Protein AF-A0A7V7AA38-F1 (afdb_monomer_lite)

Foldseek 3Di:
DDDDPDDDPPPPVQADPPDPHGDWPVRDPDPVVLVVVLCVQLVVLVVVCVVPPQDDDPDPVSVVVSVCSSCVRTHD

Secondary structure (DSSP, 8-state):
--S------S-TTTB-TTSSPBP-TT----HHHHHHHHHHHHHHHHHHHHHSPPPS-SSHHHHHHHHHHHHTTT--

pLDDT: mean 86.49, std 14.06, range [46.0, 97.06]

Structure (mmCIF, N/CA/C/O backbone):
data_AF-A0A7V7AA38-F1
#
_entry.id   AF-A0A7V7AA38-F1
#
loop_
_atom_site.group_PDB
_atom_site.id
_atom_site.type_symbol
_atom_site.label_atom_id
_atom_site.label_alt_id
_atom_site.label_comp_id
_atom_site.label_asym_id
_atom_site.label_entity_id
_atom_site.label_seq_id
_atom_site.pdbx_PDB_ins_code
_atom_site.Cartn_x
_atom_site.Cartn_y
_atom_site.Cartn_z
_atom_site.occupancy
_atom_site.B_iso_or_equiv
_atom_site.auth_seq_id
_atom_site.auth_comp_id
_atom_site.auth_asym_id
_atom_site.auth_atom_id
_atom_site.pdbx_PDB_model_num
ATOM 1 N N . MET A 1 1 ? 17.632 -14.321 -2.201 1.00 46.00 1 MET A N 1
ATOM 2 C CA . MET A 1 1 ? 16.824 -13.423 -1.354 1.00 46.00 1 MET A CA 1
ATOM 3 C C . MET A 1 1 ? 15.417 -13.496 -1.938 1.00 46.00 1 MET A C 1
ATOM 5 O O . MET A 1 1 ? 14.942 -12.527 -2.477 1.00 46.00 1 MET A O 1
ATOM 9 N N . ASP A 1 2 ? 14.791 -14.682 -1.940 1.00 51.88 2 ASP A N 1
ATOM 10 C CA . ASP A 1 2 ? 13.732 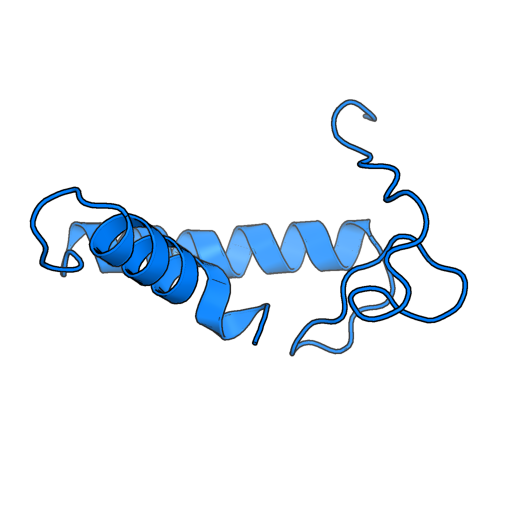-15.016 -2.922 1.00 51.88 2 ASP A CA 1
ATOM 11 C C . ASP A 1 2 ? 12.581 -15.789 -2.266 1.00 51.88 2 ASP A C 1
ATOM 13 O O . ASP A 1 2 ? 12.228 -16.887 -2.689 1.00 51.88 2 ASP A O 1
ATOM 17 N N . LYS A 1 3 ? 12.045 -15.285 -1.148 1.00 54.22 3 LYS A N 1
ATOM 18 C CA . LYS A 1 3 ? 10.983 -15.996 -0.409 1.00 54.22 3 LYS A CA 1
ATOM 19 C C . LYS A 1 3 ? 9.571 -15.451 -0.660 1.00 54.22 3 LYS A C 1
ATOM 21 O O . LYS A 1 3 ? 8.620 -16.023 -0.142 1.00 54.22 3 LYS A O 1
ATOM 26 N N . TYR A 1 4 ? 9.433 -14.383 -1.449 1.00 57.66 4 TYR A N 1
ATOM 27 C CA . TYR A 1 4 ? 8.164 -13.665 -1.635 1.00 57.66 4 TYR A CA 1
ATOM 28 C C . TYR A 1 4 ? 7.868 -13.294 -3.093 1.00 57.66 4 TYR A C 1
ATOM 30 O O . TYR A 1 4 ? 7.116 -12.358 -3.333 1.00 57.66 4 TYR A O 1
ATOM 38 N N . LYS A 1 5 ? 8.434 -14.011 -4.074 1.00 58.31 5 LYS A N 1
ATOM 39 C CA . LYS A 1 5 ? 8.008 -13.823 -5.464 1.00 58.31 5 LYS A CA 1
ATOM 40 C C . LYS A 1 5 ? 6.644 -14.488 -5.646 1.00 58.31 5 LYS A C 1
ATOM 42 O O . LYS A 1 5 ? 6.561 -15.709 -5.792 1.00 58.31 5 LYS A O 1
ATOM 47 N N . TYR A 1 6 ? 5.585 -13.690 -5.570 1.00 61.28 6 TYR A N 1
ATOM 48 C CA . TYR A 1 6 ? 4.240 -14.124 -5.918 1.00 61.28 6 TYR A CA 1
ATOM 49 C C . TYR A 1 6 ? 4.173 -14.261 -7.436 1.00 61.28 6 TYR A C 1
ATOM 51 O O . TYR A 1 6 ? 4.347 -13.293 -8.165 1.00 61.28 6 TYR A O 1
ATOM 59 N N . VAL A 1 7 ? 3.981 -15.488 -7.912 1.00 60.69 7 VAL A N 1
ATOM 60 C CA . VAL A 1 7 ? 3.656 -15.736 -9.317 1.00 60.69 7 VAL A CA 1
ATOM 61 C C . VAL A 1 7 ? 2.147 -15.581 -9.422 1.00 60.69 7 VAL A C 1
ATOM 63 O O . VAL A 1 7 ? 1.406 -16.370 -8.832 1.00 60.69 7 VAL A O 1
ATOM 66 N N . TYR A 1 8 ? 1.696 -14.528 -10.095 1.00 61.97 8 TYR A N 1
ATOM 67 C CA . TYR A 1 8 ? 0.275 -14.286 -10.303 1.00 61.97 8 TYR A CA 1
ATOM 68 C C . TYR A 1 8 ? -0.161 -15.084 -11.538 1.00 61.97 8 TYR A C 1
ATOM 70 O O . TYR A 1 8 ? 0.259 -14.791 -12.653 1.00 61.97 8 TYR A O 1
ATOM 78 N N . GLU A 1 9 ? -0.969 -16.132 -11.350 1.00 54.19 9 GLU A N 1
ATOM 79 C CA . GLU A 1 9 ? -1.594 -16.842 -12.472 1.00 54.19 9 GLU A CA 1
ATOM 80 C C . GLU A 1 9 ? -2.602 -15.909 -13.157 1.00 54.19 9 GLU A C 1
ATOM 82 O O . GLU A 1 9 ? -3.708 -15.705 -12.665 1.00 54.19 9 GLU A O 1
ATOM 87 N N . ASP A 1 10 ? -2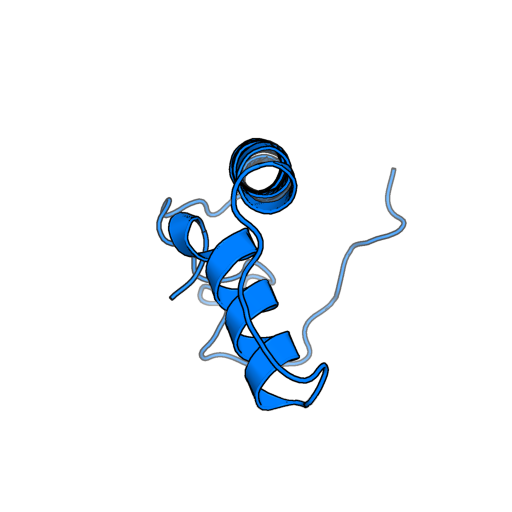.176 -15.323 -14.277 1.00 50.75 10 ASP A N 1
ATOM 88 C CA . ASP A 1 10 ? -3.005 -14.773 -15.356 1.00 50.75 10 ASP A CA 1
ATOM 89 C C . ASP A 1 10 ? -4.212 -13.924 -14.897 1.00 50.75 10 ASP A C 1
ATOM 91 O O . ASP A 1 10 ? -5.351 -14.110 -15.325 1.00 50.75 10 ASP A O 1
ATOM 95 N N . THR A 1 11 ? -3.970 -12.955 -14.008 1.00 53.84 11 THR A N 1
ATOM 96 C CA . THR A 1 11 ? -4.914 -11.862 -13.727 1.00 53.84 11 THR A CA 1
ATOM 97 C C . THR A 1 11 ? -4.498 -10.627 -14.524 1.00 53.84 11 THR A C 1
ATOM 99 O O . THR A 1 11 ? -3.992 -9.655 -13.959 1.00 53.84 11 THR A O 1
ATOM 102 N N . SER A 1 12 ? -4.663 -10.690 -15.850 1.00 58.28 12 SER A N 1
ATOM 103 C CA . SER A 1 12 ? -4.162 -9.704 -16.827 1.00 58.28 12 SER A CA 1
ATOM 104 C C . SER A 1 12 ? -4.511 -8.240 -16.539 1.00 58.28 12 SER A C 1
ATOM 106 O O . SER A 1 12 ? -3.848 -7.349 -17.0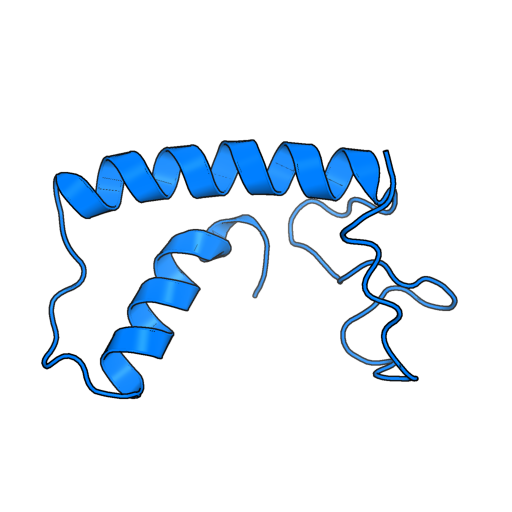58 1.00 58.28 12 SER A O 1
ATOM 108 N N . ASP A 1 13 ? -5.546 -7.983 -15.738 1.00 77.56 13 ASP A N 1
ATOM 109 C CA . ASP A 1 13 ? -6.068 -6.634 -15.502 1.00 77.56 13 ASP A CA 1
ATOM 110 C C . ASP A 1 13 ? -5.352 -5.891 -14.363 1.00 77.56 13 ASP A C 1
ATOM 112 O O . ASP A 1 13 ? -5.488 -4.673 -14.251 1.00 77.56 13 ASP A O 1
ATOM 116 N N . TYR A 1 14 ? -4.601 -6.601 -13.514 1.00 82.81 14 TYR A N 1
ATOM 117 C CA . TYR A 1 14 ? -3.925 -6.009 -12.350 1.00 82.81 14 TYR A CA 1
ATOM 118 C C . TYR A 1 14 ? -2.415 -5.863 -12.520 1.00 82.81 14 TYR A C 1
ATOM 120 O O . TYR A 1 14 ? -1.800 -5.146 -11.733 1.00 82.81 14 TYR A O 1
ATOM 128 N N . CYS A 1 15 ? -1.824 -6.507 -13.526 1.00 86.69 15 CYS A N 1
ATOM 129 C CA . CYS A 1 15 ? -0.390 -6.462 -13.798 1.00 86.69 15 CYS A CA 1
ATOM 130 C C . CYS A 1 15 ? -0.102 -5.770 -15.133 1.00 86.69 15 CYS A C 1
ATOM 132 O O . CYS A 1 15 ? -0.953 -5.728 -16.024 1.00 86.69 15 CYS A O 1
ATOM 134 N N . TYR A 1 16 ? 1.112 -5.247 -15.304 1.00 84.44 16 TYR A N 1
ATOM 135 C CA . TYR A 1 16 ? 1.537 -4.784 -16.624 1.00 84.44 16 TYR A CA 1
ATOM 136 C C . TYR A 1 16 ? 1.622 -5.955 -17.612 1.00 84.44 16 TYR A C 1
ATOM 138 O O . TYR A 1 16 ? 1.882 -7.102 -17.250 1.00 84.44 16 TYR A O 1
ATOM 146 N N . SER A 1 17 ? 1.407 -5.670 -18.899 1.00 83.06 17 SER A N 1
ATOM 147 C CA . SER A 1 17 ? 1.394 -6.705 -19.934 1.00 83.06 17 SER A CA 1
ATOM 148 C C . SER A 1 17 ? 2.705 -7.495 -19.964 1.00 83.06 17 SER A C 1
ATOM 150 O O . SER A 1 17 ? 3.778 -6.921 -20.151 1.00 83.06 17 SER A O 1
ATOM 152 N N . ASN A 1 18 ? 2.599 -8.823 -19.870 1.00 81.00 18 ASN A N 1
ATOM 153 C CA . ASN A 1 18 ? 3.724 -9.766 -19.841 1.00 81.00 18 ASN A CA 1
ATOM 154 C C . ASN A 1 18 ? 4.660 -9.622 -18.625 1.00 81.00 18 ASN A C 1
ATOM 156 O O . ASN A 1 18 ? 5.821 -10.029 -18.709 1.00 81.00 18 ASN A O 1
ATOM 160 N N . THR A 1 19 ? 4.192 -9.054 -17.511 1.00 83.00 19 THR A N 1
ATOM 161 C CA . THR A 1 19 ? 4.947 -9.021 -16.252 1.00 83.00 19 THR A CA 1
ATOM 162 C C . THR A 1 19 ? 4.092 -9.510 -15.084 1.00 83.00 19 THR A C 1
ATOM 164 O O . THR A 1 19 ? 2.866 -9.486 -15.137 1.00 83.00 19 THR A O 1
ATOM 167 N N . ASP A 1 20 ? 4.757 -9.912 -14.001 1.00 83.00 20 ASP A N 1
ATOM 168 C CA . ASP A 1 20 ? 4.116 -10.229 -12.717 1.00 83.00 20 ASP A CA 1
ATOM 169 C C . ASP A 1 20 ? 3.984 -8.979 -11.819 1.00 83.00 20 ASP A C 1
ATOM 171 O O . ASP A 1 20 ? 3.784 -9.092 -10.612 1.00 83.00 20 ASP A O 1
ATOM 175 N N . ILE A 1 21 ? 4.160 -7.779 -12.385 1.00 85.62 21 ILE A N 1
ATOM 176 C CA . ILE A 1 21 ? 4.279 -6.528 -11.630 1.00 85.62 21 ILE A CA 1
ATOM 177 C C . ILE A 1 21 ? 2.932 -5.824 -11.617 1.00 85.62 21 ILE A C 1
ATOM 179 O O . ILE A 1 21 ? 2.392 -5.492 -12.674 1.00 85.62 21 ILE A O 1
ATOM 183 N N . LEU A 1 22 ? 2.428 -5.556 -10.415 1.00 88.75 22 LEU A N 1
ATOM 184 C CA . LEU A 1 22 ? 1.151 -4.887 -10.204 1.00 88.75 22 LEU A CA 1
ATOM 185 C C . LEU A 1 22 ? 1.163 -3.450 -10.747 1.00 88.75 22 LEU A C 1
ATOM 187 O O . LEU A 1 22 ? 2.106 -2.684 -10.518 1.00 88.75 22 LEU A O 1
ATOM 191 N N . ILE A 1 23 ? 0.073 -3.065 -11.412 1.00 90.94 23 ILE A N 1
ATOM 192 C CA . ILE A 1 23 ? -0.181 -1.687 -11.834 1.00 90.94 23 ILE A CA 1
ATOM 193 C C . ILE A 1 23 ? -0.242 -0.816 -10.583 1.00 90.94 23 ILE A C 1
ATOM 195 O O . ILE A 1 23 ? -1.006 -1.079 -9.657 1.00 90.94 23 ILE A O 1
ATOM 199 N N . ASN A 1 24 ? 0.576 0.229 -10.560 1.00 92.19 24 ASN A N 1
ATOM 200 C CA . ASN A 1 24 ? 0.768 1.080 -9.397 1.00 92.19 24 ASN A CA 1
ATOM 201 C C . ASN A 1 24 ? 0.795 2.555 -9.804 1.00 92.19 24 ASN A C 1
ATOM 203 O O . ASN A 1 24 ? 1.173 2.912 -10.920 1.00 92.19 24 ASN A O 1
ATOM 207 N N . LYS A 1 25 ? 0.443 3.427 -8.860 1.00 93.00 25 LYS A N 1
ATOM 208 C CA . LYS A 1 25 ? 0.395 4.889 -9.024 1.00 93.00 25 LYS A CA 1
ATOM 209 C C . LYS A 1 25 ? 1.744 5.522 -9.353 1.00 93.00 25 LYS A C 1
ATOM 211 O O . LYS A 1 25 ? 1.788 6.642 -9.854 1.00 93.00 25 LYS A O 1
ATOM 216 N N . LEU A 1 26 ? 2.832 4.816 -9.057 1.00 92.06 26 LEU A N 1
ATOM 217 C CA . LEU A 1 26 ? 4.203 5.273 -9.260 1.00 92.06 26 LEU A CA 1
ATOM 218 C C . LEU A 1 26 ? 4.728 4.939 -10.664 1.00 92.06 26 LEU A C 1
ATOM 220 O O . LEU A 1 26 ? 5.812 5.394 -11.026 1.00 92.06 26 LEU A O 1
ATOM 224 N N . ASN A 1 27 ? 3.966 4.175 -11.458 1.00 91.75 27 ASN A N 1
ATOM 225 C CA . ASN A 1 27 ? 4.351 3.696 -12.785 1.00 91.75 27 ASN A CA 1
ATOM 226 C C . ASN A 1 27 ? 5.691 2.925 -12.783 1.00 91.75 27 ASN A C 1
ATOM 228 O O . ASN A 1 27 ? 6.495 3.039 -13.713 1.00 91.75 27 ASN A O 1
ATOM 232 N N . ILE A 1 28 ? 5.951 2.173 -11.709 1.00 91.81 28 ILE A N 1
ATOM 233 C CA . ILE A 1 28 ? 7.159 1.359 -11.550 1.00 91.81 28 ILE A CA 1
ATOM 234 C C . ILE A 1 28 ? 6.939 -0.010 -12.200 1.00 91.81 28 ILE A C 1
ATOM 236 O O . ILE A 1 28 ? 5.968 -0.695 -11.882 1.00 91.81 28 ILE A O 1
ATOM 240 N N . ASN A 1 29 ? 7.873 -0.400 -13.072 1.00 89.44 29 ASN A N 1
ATOM 241 C CA . ASN A 1 29 ? 7.873 -1.661 -13.824 1.00 89.44 29 ASN A CA 1
ATOM 242 C C . ASN A 1 29 ? 9.049 -2.578 -13.443 1.00 89.44 29 ASN A C 1
ATOM 244 O O . ASN A 1 29 ? 9.366 -3.501 -14.190 1.00 89.44 29 ASN A O 1
ATOM 248 N N . ASP A 1 30 ? 9.715 -2.306 -12.320 1.00 90.31 30 ASP A N 1
ATOM 249 C CA . ASP A 1 30 ? 10.708 -3.191 -11.709 1.00 90.31 30 ASP A CA 1
ATOM 250 C C . ASP A 1 30 ? 10.188 -3.661 -10.346 1.00 90.31 30 ASP A C 1
ATOM 252 O O . ASP A 1 30 ? 9.677 -2.870 -9.554 1.00 90.31 30 ASP A O 1
ATOM 256 N N . ASP A 1 31 ? 10.289 -4.962 -10.091 1.00 86.31 31 ASP A N 1
ATOM 257 C CA . ASP A 1 31 ? 9.743 -5.598 -8.890 1.00 86.31 31 ASP A CA 1
ATOM 258 C C . ASP A 1 31 ? 10.443 -5.120 -7.607 1.00 86.31 31 ASP A C 1
ATOM 260 O O . ASP A 1 31 ? 9.788 -4.854 -6.597 1.00 86.31 31 ASP A O 1
ATOM 264 N N . ASN A 1 32 ? 11.768 -4.934 -7.647 1.00 90.38 32 ASN A N 1
ATOM 265 C CA . ASN A 1 32 ? 12.520 -4.486 -6.476 1.00 90.38 32 ASN A CA 1
ATOM 266 C C . ASN A 1 32 ? 12.224 -3.022 -6.167 1.00 90.38 32 ASN A C 1
ATOM 268 O O . ASN A 1 32 ? 12.037 -2.667 -5.001 1.00 90.38 32 ASN A O 1
ATOM 272 N N . ASP A 1 33 ? 12.160 -2.182 -7.200 1.00 91.75 33 ASP A N 1
ATOM 273 C CA . ASP A 1 33 ? 11.831 -0.769 -7.031 1.00 91.75 33 ASP A CA 1
ATOM 274 C C . ASP A 1 33 ? 10.406 -0.599 -6.485 1.00 91.75 33 ASP A C 1
ATOM 276 O O . ASP A 1 33 ? 10.183 0.219 -5.588 1.00 91.75 33 ASP A O 1
ATOM 280 N N . LEU A 1 34 ? 9.449 -1.407 -6.965 1.00 92.31 34 LEU A N 1
ATOM 281 C CA . LEU A 1 34 ? 8.072 -1.378 -6.472 1.00 92.31 34 LEU A CA 1
ATOM 282 C C . LEU A 1 34 ? 8.008 -1.815 -5.007 1.00 92.31 34 LEU A C 1
ATOM 284 O O . LEU A 1 34 ? 7.363 -1.147 -4.200 1.00 92.31 34 LEU A O 1
ATOM 288 N N . TYR A 1 35 ? 8.713 -2.887 -4.647 1.00 91.19 35 TYR A N 1
ATOM 289 C CA . TYR A 1 35 ? 8.783 -3.376 -3.272 1.00 91.19 35 TYR A CA 1
ATOM 290 C C . TYR A 1 35 ? 9.384 -2.340 -2.309 1.00 91.19 35 TYR A C 1
ATOM 292 O O . TYR A 1 35 ? 8.855 -2.118 -1.216 1.00 91.1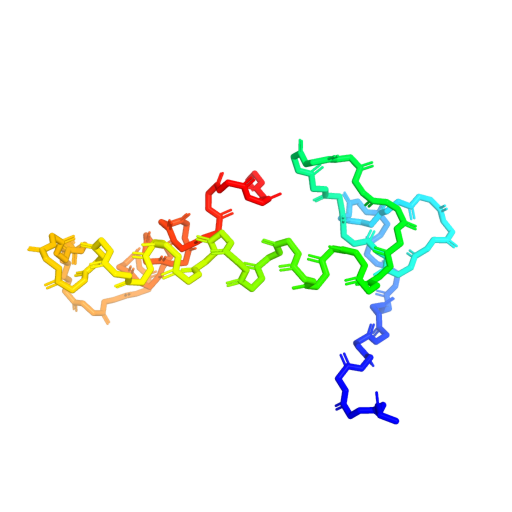9 35 TYR A O 1
ATOM 300 N N . LEU A 1 36 ? 10.476 -1.677 -2.704 1.00 94.06 36 LEU A N 1
ATOM 301 C CA . LEU A 1 36 ? 11.107 -0.637 -1.886 1.00 94.06 36 LEU A CA 1
ATOM 302 C C . LEU A 1 36 ? 10.181 0.569 -1.702 1.00 94.06 36 LEU A C 1
ATOM 304 O O . LEU A 1 36 ? 10.018 1.050 -0.577 1.00 94.06 36 LEU A O 1
ATOM 308 N N . ALA A 1 37 ? 9.542 1.021 -2.783 1.00 93.88 37 ALA A N 1
ATOM 309 C CA . ALA A 1 37 ? 8.606 2.136 -2.731 1.00 93.88 37 ALA A CA 1
ATOM 310 C C . ALA A 1 37 ? 7.363 1.810 -1.886 1.00 93.88 37 ALA A C 1
ATOM 312 O O . ALA A 1 37 ? 6.937 2.631 -1.070 1.00 93.88 37 ALA A O 1
ATOM 313 N N . GLU A 1 38 ? 6.805 0.604 -2.027 1.00 94.12 38 GLU A N 1
ATOM 314 C CA . GLU A 1 38 ? 5.686 0.130 -1.210 1.00 94.12 38 GLU A CA 1
ATOM 315 C C . GLU A 1 38 ? 6.058 0.133 0.276 1.00 94.12 38 GLU A C 1
ATOM 317 O O . GLU A 1 38 ? 5.331 0.697 1.096 1.00 94.12 38 GLU A O 1
ATOM 322 N N . GLN A 1 39 ? 7.211 -0.439 0.628 1.00 94.69 39 GLN A N 1
ATOM 323 C CA . GLN A 1 39 ? 7.671 -0.503 2.012 1.00 94.69 39 GLN A CA 1
ATOM 324 C C . GLN A 1 39 ? 7.829 0.893 2.632 1.00 94.69 39 GLN A C 1
ATOM 326 O O . GLN A 1 39 ? 7.439 1.102 3.787 1.00 94.69 39 GLN A O 1
ATOM 331 N N . GLU A 1 40 ? 8.382 1.848 1.884 1.00 95.88 40 GLU A N 1
ATOM 332 C CA . GLU A 1 40 ? 8.559 3.221 2.355 1.00 95.88 40 GLU A CA 1
ATOM 333 C C . GLU A 1 40 ? 7.209 3.924 2.572 1.00 95.88 40 GLU A C 1
ATOM 335 O O . GLU A 1 40 ? 6.950 4.448 3.663 1.00 95.88 40 GLU A O 1
ATOM 340 N N . LEU A 1 41 ? 6.320 3.879 1.576 1.00 95.50 41 LEU A N 1
ATOM 341 C CA . LEU A 1 41 ? 5.019 4.555 1.615 1.00 95.50 41 LEU A CA 1
ATOM 342 C C . LEU A 1 41 ? 4.088 3.953 2.672 1.00 95.50 41 LEU A C 1
ATOM 344 O O . LEU A 1 41 ? 3.540 4.676 3.512 1.00 95.50 41 LEU A O 1
ATOM 348 N N . VAL A 1 42 ? 3.963 2.626 2.702 1.00 95.94 42 VAL A N 1
ATOM 349 C CA . VAL A 1 42 ? 3.163 1.925 3.715 1.00 95.94 42 VAL A CA 1
ATOM 350 C C . VAL A 1 42 ? 3.744 2.175 5.109 1.00 95.94 42 VAL A C 1
ATOM 352 O O . VAL A 1 42 ? 2.994 2.390 6.063 1.00 95.94 42 VAL A O 1
ATOM 355 N N . GLY A 1 43 ? 5.073 2.230 5.244 1.00 95.88 43 GLY A N 1
ATOM 356 C CA . GLY A 1 43 ? 5.745 2.563 6.500 1.00 95.88 43 GLY A CA 1
ATOM 357 C C . GLY A 1 43 ? 5.358 3.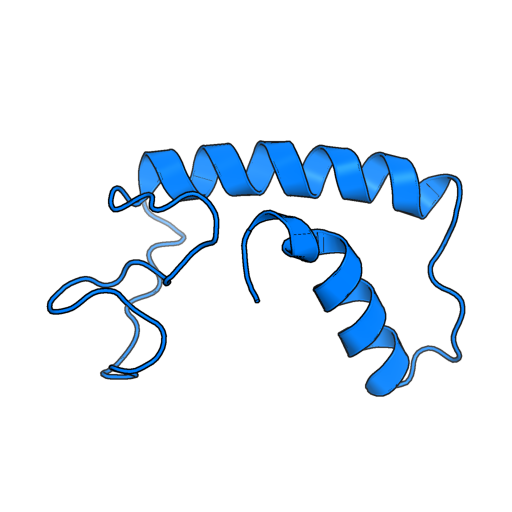941 7.051 1.00 95.88 43 GLY A C 1
ATOM 358 O O . GLY A 1 43 ? 5.198 4.095 8.268 1.00 95.88 43 GLY A O 1
ATOM 359 N N . LEU A 1 44 ? 5.153 4.937 6.184 1.00 95.44 44 LEU A N 1
ATOM 360 C CA . LEU A 1 44 ? 4.635 6.251 6.580 1.00 95.44 44 LEU A CA 1
ATOM 361 C C . LEU A 1 44 ? 3.182 6.155 7.059 1.00 95.44 44 LEU A C 1
ATOM 363 O O . LEU A 1 44 ? 2.860 6.651 8.143 1.00 95.44 44 LEU A O 1
ATOM 367 N N . ARG A 1 45 ? 2.325 5.438 6.326 1.00 95.88 45 ARG A N 1
ATOM 368 C CA . ARG A 1 45 ? 0.916 5.239 6.710 1.00 95.88 45 ARG A CA 1
ATOM 369 C C . ARG A 1 45 ? 0.754 4.467 8.011 1.00 95.88 45 ARG A C 1
ATOM 371 O O . ARG A 1 45 ? -0.111 4.805 8.813 1.00 95.88 45 ARG A O 1
ATOM 378 N N . ILE A 1 46 ? 1.614 3.495 8.297 1.00 95.62 46 ILE A N 1
ATOM 379 C CA . ILE A 1 46 ? 1.611 2.798 9.591 1.00 95.62 46 ILE A CA 1
ATOM 380 C C . ILE A 1 46 ? 1.919 3.769 10.742 1.00 95.62 46 ILE A C 1
ATOM 382 O O . ILE A 1 46 ? 1.300 3.688 11.801 1.00 95.62 46 ILE A O 1
ATOM 386 N N . LYS A 1 47 ? 2.836 4.726 10.566 1.00 95.88 47 LYS A N 1
ATOM 387 C CA . LYS A 1 47 ? 3.083 5.741 11.606 1.00 95.88 47 LYS A CA 1
ATOM 388 C C . LYS A 1 47 ? 1.850 6.623 11.819 1.00 95.88 47 LYS A C 1
ATOM 390 O O . LYS A 1 47 ? 1.509 6.932 12.959 1.00 95.88 47 LYS A O 1
ATOM 395 N N . GLU A 1 48 ? 1.155 6.977 10.742 1.00 95.12 48 GLU A N 1
ATOM 396 C CA . GLU A 1 48 ? -0.078 7.765 10.807 1.00 95.12 48 GLU A CA 1
ATOM 397 C C . GLU A 1 48 ? -1.234 7.001 11.463 1.00 95.12 48 GLU A C 1
ATOM 399 O O . GLU A 1 48 ? -1.927 7.574 12.302 1.00 95.12 48 GLU A O 1
ATOM 404 N N . ILE A 1 49 ? -1.423 5.712 11.150 1.00 94.56 49 ILE A N 1
ATOM 405 C CA . ILE A 1 49 ? -2.545 4.917 11.677 1.00 94.56 49 ILE A CA 1
ATOM 406 C C . ILE A 1 49 ? -2.438 4.688 13.189 1.00 94.56 49 ILE A C 1
ATOM 408 O O . ILE A 1 49 ? -3.454 4.550 13.865 1.00 94.56 49 ILE A O 1
ATOM 412 N N . VAL A 1 50 ? -1.221 4.680 13.742 1.00 92.62 50 VAL A N 1
ATOM 413 C CA . VAL A 1 50 ? -0.999 4.598 15.195 1.00 92.62 50 VAL A CA 1
ATOM 414 C C . VAL A 1 50 ? -1.474 5.874 15.897 1.00 92.62 50 VAL A C 1
ATOM 416 O O . VAL A 1 50 ? -2.026 5.801 16.993 1.00 92.62 50 VAL A O 1
ATOM 419 N N . LEU A 1 51 ? -1.286 7.039 15.268 1.00 94.69 51 LEU A N 1
ATOM 420 C CA . LEU A 1 51 ? -1.722 8.333 15.806 1.00 94.69 51 LEU A CA 1
ATOM 421 C C . LEU A 1 51 ? -3.216 8.579 15.564 1.00 94.69 51 LEU A C 1
ATOM 423 O O . LEU A 1 51 ? -3.922 9.072 16.442 1.00 94.69 51 LEU A O 1
ATOM 427 N N . THR A 1 52 ? -3.689 8.241 14.366 1.00 93.56 52 THR A N 1
ATOM 428 C CA . THR A 1 52 ? -5.066 8.442 13.911 1.00 93.56 52 THR A CA 1
ATOM 429 C C . THR A 1 52 ? -5.599 7.131 13.336 1.00 93.56 52 THR A C 1
ATOM 431 O O . THR A 1 52 ? -5.565 6.924 12.121 1.00 93.56 52 THR A O 1
ATOM 434 N N . PRO A 1 53 ? -6.090 6.219 14.191 1.00 92.25 53 PRO A N 1
ATOM 435 C CA . PRO A 1 53 ? -6.560 4.924 13.732 1.00 92.25 53 PRO A CA 1
ATOM 436 C C . PRO A 1 53 ? -7.797 5.066 12.852 1.00 92.25 53 PRO A C 1
ATOM 438 O O . PRO A 1 53 ? -8.706 5.860 13.127 1.00 92.25 53 PRO A O 1
ATOM 441 N N . VAL A 1 54 ? -7.861 4.227 11.818 1.00 94.12 54 VAL A N 1
ATOM 442 C CA . VAL A 1 54 ? -9.094 4.017 11.061 1.00 94.12 54 VAL A CA 1
ATOM 443 C C . VAL A 1 54 ? -10.136 3.478 12.042 1.00 94.12 54 VAL A C 1
ATOM 445 O O . VAL A 1 54 ? -9.899 2.499 12.744 1.00 94.12 54 VAL A O 1
ATOM 448 N N . LYS A 1 55 ? -11.274 4.164 12.156 1.00 94.56 55 LYS A N 1
ATOM 449 C CA . LYS A 1 55 ? -12.356 3.755 13.056 1.00 94.56 55 LYS A CA 1
ATOM 450 C C . LYS A 1 55 ? -13.220 2.693 12.381 1.00 94.56 55 LYS A C 1
ATOM 452 O O . LYS A 1 55 ? -13.601 2.844 11.219 1.00 94.56 55 LYS A O 1
ATOM 457 N N . GLY A 1 56 ? -13.609 1.671 13.133 1.00 93.38 56 GLY A N 1
ATOM 458 C CA . GLY A 1 56 ? -14.528 0.641 12.664 1.00 93.38 56 GLY A CA 1
ATOM 459 C C . GLY A 1 56 ? -14.748 -0.466 13.689 1.00 93.38 56 GLY A C 1
ATOM 460 O O . GLY A 1 56 ? -14.247 -0.398 14.808 1.00 93.38 56 GLY A O 1
ATOM 461 N N . ASN A 1 57 ? -15.500 -1.490 13.284 1.00 95.56 57 ASN A N 1
ATOM 462 C CA . ASN A 1 57 ? -15.984 -2.557 14.170 1.00 95.56 57 ASN A CA 1
ATOM 463 C C . ASN A 1 57 ? -15.260 -3.896 13.951 1.00 95.56 57 ASN A C 1
ATOM 465 O O . ASN A 1 57 ? -15.823 -4.949 14.228 1.00 95.56 57 ASN A O 1
ATOM 469 N N . PHE A 1 58 ? -14.038 -3.857 13.406 1.00 93.69 58 PHE A N 1
ATOM 470 C CA . PHE A 1 58 ? -13.260 -5.053 13.027 1.00 93.69 58 PHE A CA 1
ATOM 471 C C . PHE A 1 58 ? -14.018 -6.029 12.110 1.00 93.69 58 PHE A C 1
ATOM 473 O O . PHE A 1 58 ? -13.785 -7.233 12.123 1.00 93.69 58 PHE A O 1
ATOM 480 N N . ASP A 1 59 ? -14.917 -5.497 11.287 1.00 95.75 59 ASP A N 1
ATOM 481 C CA . ASP A 1 59 ? -15.604 -6.242 10.244 1.00 95.75 59 ASP A CA 1
ATOM 482 C C . ASP A 1 59 ? -14.812 -6.203 8.926 1.00 95.75 59 ASP A C 1
ATOM 484 O O . ASP A 1 59 ? -13.769 -5.554 8.790 1.00 95.75 59 ASP A O 1
ATOM 488 N N . PHE A 1 60 ? -15.327 -6.891 7.910 1.00 97.06 60 PHE A N 1
ATOM 489 C CA . PHE A 1 60 ? -14.706 -6.916 6.588 1.00 97.06 60 PHE A CA 1
ATOM 490 C C . PHE A 1 60 ? -14.585 -5.522 5.955 1.00 97.06 60 PHE A C 1
ATOM 492 O O . PHE A 1 60 ? -13.636 -5.238 5.224 1.00 97.06 60 PHE A O 1
ATOM 499 N N . ARG A 1 61 ? -15.527 -4.621 6.254 1.00 96.88 61 ARG A N 1
ATOM 500 C CA . ARG A 1 61 ? -15.484 -3.237 5.777 1.00 96.88 61 ARG A CA 1
ATOM 501 C C . ARG A 1 61 ? -14.344 -2.471 6.440 1.00 96.88 61 ARG A C 1
ATOM 503 O O . ARG A 1 61 ? -13.632 -1.739 5.759 1.00 96.88 61 ARG A O 1
ATOM 510 N N . HIS A 1 62 ? -14.152 -2.658 7.739 1.00 96.19 62 HIS A N 1
ATOM 511 C CA . HIS A 1 62 ? -13.061 -2.058 8.485 1.00 96.19 62 HIS A CA 1
ATOM 512 C C . HIS A 1 62 ? -11.710 -2.554 7.969 1.00 96.19 62 HIS A C 1
ATOM 514 O O . HIS A 1 62 ? -10.836 -1.733 7.703 1.00 96.19 62 HIS A O 1
ATOM 520 N N . LEU A 1 63 ? -11.574 -3.861 7.718 1.00 96.75 63 LEU A N 1
ATOM 521 C CA . LEU A 1 63 ? -10.377 -4.434 7.099 1.00 96.75 63 LEU A CA 1
ATOM 522 C C . LEU A 1 63 ? -10.079 -3.794 5.735 1.00 96.75 63 LEU A C 1
ATOM 524 O O . LEU A 1 63 ? -8.953 -3.363 5.498 1.00 96.75 63 LEU A O 1
ATOM 528 N N . LYS A 1 64 ? -11.088 -3.666 4.862 1.00 95.81 64 LYS A N 1
ATOM 529 C CA . LYS A 1 64 ? -10.936 -2.985 3.565 1.00 95.81 64 LYS A CA 1
ATOM 530 C C . LYS A 1 64 ? -10.506 -1.528 3.711 1.00 95.81 64 LYS A C 1
ATOM 532 O O . LYS A 1 64 ? -9.671 -1.067 2.942 1.00 95.81 64 LYS A O 1
ATOM 537 N N . ASN A 1 65 ? -11.054 -0.807 4.687 1.00 96.31 65 ASN A N 1
ATOM 538 C CA . ASN A 1 65 ? -10.679 0.584 4.937 1.00 96.31 65 ASN A CA 1
ATOM 539 C C . ASN A 1 65 ? -9.232 0.703 5.431 1.00 96.31 65 ASN A C 1
ATOM 541 O O . ASN A 1 65 ? -8.526 1.602 4.986 1.00 96.31 65 ASN A O 1
ATOM 545 N N . ILE A 1 66 ? -8.785 -0.202 6.310 1.00 96.25 66 ILE A N 1
ATOM 546 C CA . ILE A 1 66 ? -7.388 -0.261 6.761 1.00 96.25 66 ILE A CA 1
ATOM 547 C C . ILE A 1 66 ? -6.473 -0.568 5.574 1.00 96.25 66 ILE A C 1
ATOM 549 O O . ILE A 1 66 ? -5.514 0.161 5.352 1.00 96.25 66 ILE A O 1
ATOM 553 N N . HIS A 1 67 ? -6.795 -1.588 4.775 1.00 95.62 67 HIS A N 1
ATOM 554 C CA . HIS A 1 67 ? -6.015 -1.938 3.587 1.00 95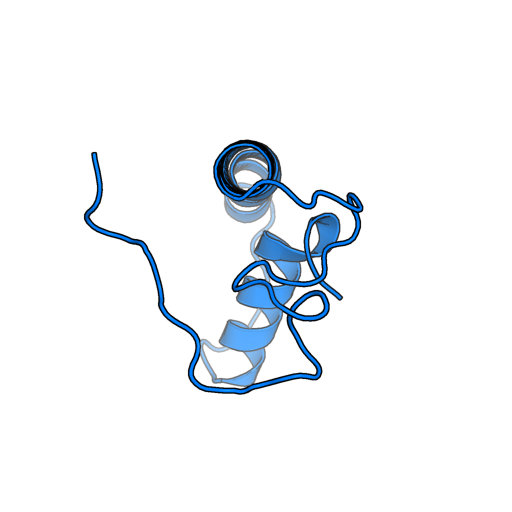.62 67 HIS A CA 1
ATOM 555 C C . HIS A 1 67 ? -5.920 -0.757 2.617 1.00 95.62 67 HIS A C 1
ATOM 557 O O . HIS A 1 67 ? -4.830 -0.375 2.205 1.00 95.62 67 HIS A O 1
ATOM 563 N N . LYS A 1 68 ? -7.052 -0.116 2.307 1.00 95.19 68 LYS A N 1
ATOM 564 C CA . LYS A 1 68 ? -7.065 1.079 1.465 1.00 95.19 68 LYS A CA 1
ATOM 565 C C . LYS A 1 68 ? -6.185 2.181 2.049 1.00 95.19 68 LYS A C 1
ATOM 567 O O . LYS A 1 68 ? -5.402 2.753 1.315 1.00 95.19 68 LYS A O 1
ATOM 572 N N . PHE A 1 69 ? -6.282 2.461 3.347 1.00 96.25 69 PHE A N 1
ATOM 573 C CA . PHE A 1 69 ? -5.478 3.501 3.989 1.00 96.25 69 PHE A CA 1
ATOM 574 C C . PHE A 1 69 ? -3.969 3.222 3.915 1.00 96.25 69 PHE A C 1
ATOM 576 O O . PHE A 1 69 ? -3.194 4.141 3.668 1.00 96.25 69 PHE A O 1
ATOM 583 N N . LEU A 1 70 ? -3.552 1.969 4.110 1.00 96.38 70 LEU A N 1
ATOM 584 C CA . LEU A 1 70 ? -2.140 1.585 4.068 1.00 96.38 70 LEU A CA 1
ATOM 585 C C . LEU A 1 70 ? -1.550 1.699 2.660 1.00 96.38 70 LEU A C 1
ATOM 587 O O . LEU A 1 70 ? -0.439 2.195 2.512 1.00 96.38 70 LEU A O 1
ATOM 591 N N . PHE A 1 71 ? -2.302 1.277 1.644 1.00 95.94 71 PHE A N 1
ATOM 592 C CA . PHE A 1 71 ? -1.814 1.155 0.269 1.00 95.94 71 PHE A CA 1
ATOM 593 C C . PHE A 1 71 ? -2.298 2.266 -0.680 1.00 95.94 71 PHE A C 1
ATOM 595 O O . PHE A 1 71 ? -2.027 2.205 -1.877 1.00 95.94 71 PHE A O 1
ATOM 602 N N . GLN A 1 72 ? -2.994 3.293 -0.174 1.00 94.38 72 GLN A N 1
ATOM 603 C CA . GLN A 1 72 ? -3.613 4.350 -0.995 1.00 94.38 72 GLN A CA 1
ATOM 604 C C . GLN A 1 72 ? -2.642 5.115 -1.898 1.00 94.38 72 GLN A C 1
ATOM 606 O O . GLN A 1 72 ? -3.080 5.691 -2.894 1.00 94.38 72 GLN A O 1
ATOM 611 N N . ASP A 1 73 ? -1.356 5.157 -1.550 1.00 93.75 73 ASP A N 1
ATOM 612 C CA . ASP A 1 73 ? -0.334 5.864 -2.329 1.00 93.75 73 ASP A CA 1
ATOM 613 C C . ASP A 1 73 ? 0.306 4.982 -3.407 1.00 93.75 73 ASP A C 1
ATOM 615 O O . ASP A 1 73 ? 0.978 5.498 -4.294 1.00 93.75 73 ASP A O 1
ATOM 619 N N . VAL A 1 74 ? 0.086 3.665 -3.345 1.00 93.12 74 VAL A N 1
ATOM 620 C CA . VAL A 1 74 ? 0.702 2.679 -4.244 1.00 93.12 74 VAL A CA 1
ATOM 621 C C . VAL A 1 74 ? -0.319 2.143 -5.245 1.00 93.12 74 VAL A C 1
ATOM 623 O O . VAL A 1 74 ? -0.027 2.089 -6.435 1.00 93.12 74 VAL A O 1
ATOM 626 N N . PHE A 1 75 ? -1.533 1.814 -4.793 1.00 91.50 75 PHE A N 1
ATOM 627 C CA . PHE A 1 75 ? -2.574 1.167 -5.602 1.00 91.50 75 PHE A CA 1
ATOM 628 C C . PHE A 1 75 ? -3.889 1.966 -5.596 1.00 91.50 75 PHE A C 1
ATOM 630 O O . PHE A 1 75 ? -4.115 2.800 -4.710 1.00 91.50 75 PHE A O 1
ATOM 637 N N . ASP A 1 76 ? -4.746 1.738 -6.596 1.00 84.94 76 ASP A N 1
ATOM 638 C CA . ASP A 1 76 ? -6.092 2.334 -6.723 1.00 84.94 76 ASP A CA 1
ATOM 639 C C . ASP A 1 76 ? -7.215 1.482 -6.107 1.00 84.94 76 ASP A C 1
ATOM 641 O O . ASP A 1 76 ? -7.193 0.241 -6.260 1.00 84.94 76 ASP A O 1
#

Sequence (76 aa):
MDKYKYVYEDTSDYCYSNTDILINKLNINDDNDLYLAEQELVGLRIKEIVLTPVKGNFDFRHLKNIHKFLFQDVFD

Radius of gyration: 14.22 Å; chains: 1; bounding box: 33×25×36 Å